Protein AF-A0A6I5P098-F1 (afdb_monomer_lite)

Secondary structure (DSSP, 8-state):
-PPP--EEEETTEEEE---HHHHHHHHH-HHHHEEEEEEETTEEEEEEE-SS---SSSS---EEEEETT--SPPEEESSHHHHHHHHHHHHHHHHHHHT--HHHHHTT--EEEEEEETTEEEEEES-HHHHHHTSPSS--SEEEETTEEEE-------

Radius of gyration: 20.65 Å; chains: 1; bounding box: 49×36×60 Å

Sequence (158 aa):
MTEPTRFVLDGKEPVPCENMADWQAFMDDIDERTVAQDVVGKFHITTTFEGINLSNSPEPRFFLTVVAESEDPPFLSETWEQAESKHRAVMRCAEGLSDLTPEKIANGHRFIDYGVEAKRLWFVMESEETAIATLPEPVTNWHREGSTIVFTPPVTRL

Structure (mmCIF, N/CA/C/O backbone):
data_AF-A0A6I5P098-F1
#
_entry.id   AF-A0A6I5P098-F1
#
loop_
_atom_site.group_PDB
_atom_site.id
_atom_site.type_symbol
_atom_site.label_atom_id
_atom_site.label_alt_id
_atom_site.label_comp_id
_atom_site.label_asym_id
_atom_site.label_entity_id
_atom_site.label_seq_id
_atom_site.pdbx_PDB_ins_code
_atom_site.Cartn_x
_atom_site.Cartn_y
_atom_site.Cartn_z
_atom_site.occupancy
_atom_site.B_iso_or_equiv
_atom_site.auth_seq_id
_atom_site.auth_comp_id
_atom_site.auth_asym_id
_atom_site.auth_atom_id
_atom_site.pdbx_PDB_model_num
ATOM 1 N N . MET A 1 1 ? 25.621 13.806 -14.873 1.00 42.69 1 MET A N 1
ATOM 2 C CA . MET A 1 1 ? 24.593 12.865 -15.350 1.00 42.69 1 MET A CA 1
ATOM 3 C C . MET A 1 1 ? 23.372 13.101 -14.494 1.00 42.69 1 MET A C 1
ATOM 5 O O . MET A 1 1 ? 23.494 13.019 -13.281 1.00 42.69 1 MET A O 1
ATOM 9 N N . THR A 1 2 ? 22.271 13.534 -15.093 1.00 52.16 2 THR A N 1
ATOM 10 C CA . THR A 1 2 ? 20.972 13.616 -14.418 1.00 52.16 2 THR A CA 1
ATOM 11 C C . THR A 1 2 ? 20.496 12.190 -14.181 1.00 52.16 2 THR A C 1
ATOM 13 O O . THR A 1 2 ? 20.559 11.381 -15.105 1.00 52.16 2 THR A O 1
ATOM 16 N N . GLU A 1 3 ? 20.098 11.863 -12.955 1.00 58.22 3 GLU A N 1
ATOM 17 C CA . GLU A 1 3 ? 19.571 10.533 -12.658 1.00 58.22 3 GLU A CA 1
ATOM 18 C C . GLU A 1 3 ? 18.320 10.247 -13.502 1.00 58.22 3 GLU A C 1
ATOM 20 O O . GLU A 1 3 ? 17.563 11.181 -13.807 1.00 58.22 3 GLU A O 1
ATOM 25 N N . PRO A 1 4 ? 1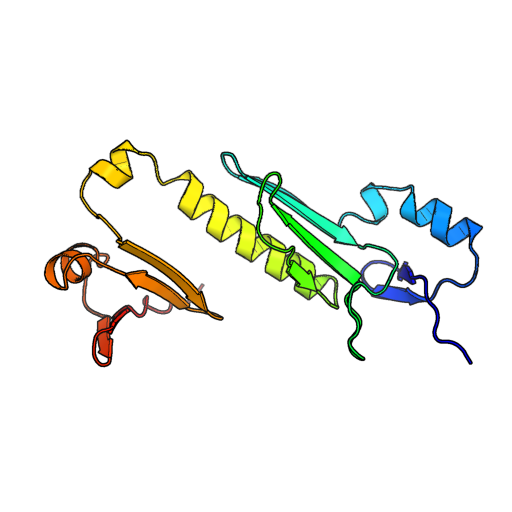8.117 8.990 -13.937 1.00 61.97 4 PRO A N 1
ATOM 26 C CA . PRO A 1 4 ? 16.952 8.625 -14.724 1.00 61.97 4 PRO A CA 1
ATOM 27 C C . PRO A 1 4 ? 15.680 8.944 -13.936 1.00 61.97 4 PRO A C 1
ATOM 29 O O . PRO A 1 4 ? 15.508 8.535 -12.794 1.00 61.97 4 PRO A O 1
ATOM 32 N N . THR A 1 5 ? 14.779 9.698 -14.559 1.00 83.94 5 THR A N 1
ATOM 33 C CA . THR A 1 5 ? 13.503 10.111 -13.959 1.00 83.94 5 THR A CA 1
ATOM 34 C C . THR A 1 5 ? 12.380 9.098 -14.174 1.00 83.94 5 THR A C 1
ATOM 36 O O . THR A 1 5 ? 11.283 9.303 -13.665 1.00 83.94 5 THR A O 1
ATOM 39 N N . ARG A 1 6 ? 12.634 8.037 -14.950 1.00 93.69 6 ARG A N 1
ATOM 40 C CA . ARG A 1 6 ? 11.640 7.081 -15.449 1.00 93.69 6 ARG A CA 1
ATOM 41 C C . ARG A 1 6 ? 12.157 5.657 -15.323 1.00 93.69 6 ARG A C 1
ATOM 43 O O . ARG A 1 6 ? 13.320 5.389 -15.629 1.00 93.69 6 ARG A O 1
ATOM 50 N N . PHE A 1 7 ? 11.271 4.771 -14.902 1.00 95.69 7 PHE A N 1
ATOM 51 C CA . PHE A 1 7 ? 11.554 3.374 -14.613 1.00 95.69 7 PHE A CA 1
ATOM 52 C C . PHE A 1 7 ? 10.441 2.493 -15.179 1.00 95.69 7 PHE A C 1
ATOM 54 O O . PHE A 1 7 ? 9.290 2.921 -15.264 1.00 95.69 7 PHE A O 1
ATOM 61 N N . VAL A 1 8 ? 10.797 1.270 -15.549 1.00 97.31 8 VAL A N 1
ATOM 62 C CA . VAL A 1 8 ? 9.876 0.169 -15.875 1.00 97.31 8 VAL A CA 1
ATOM 63 C C . VAL A 1 8 ? 10.203 -1.015 -14.966 1.00 97.31 8 VAL A C 1
ATOM 65 O O . VAL A 1 8 ? 11.148 -0.931 -14.178 1.00 97.31 8 VAL A O 1
ATOM 68 N N . LEU A 1 9 ? 9.449 -2.106 -15.056 1.00 97.50 9 LEU A N 1
ATOM 69 C CA . LEU A 1 9 ? 9.771 -3.335 -14.336 1.00 97.50 9 LEU A CA 1
ATOM 70 C C . LEU A 1 9 ? 10.454 -4.348 -15.255 1.00 97.50 9 LEU A C 1
ATOM 72 O O . LEU A 1 9 ? 9.963 -4.637 -16.343 1.00 97.50 9 LEU A O 1
ATOM 76 N N . ASP A 1 10 ? 11.565 -4.914 -14.789 1.00 96.56 10 ASP A N 1
ATOM 77 C CA . ASP A 1 10 ? 12.092 -6.185 -15.288 1.00 96.56 10 ASP A CA 1
ATOM 78 C C . ASP A 1 10 ? 11.671 -7.280 -14.300 1.00 96.56 10 ASP A C 1
ATOM 80 O O . ASP A 1 10 ? 12.243 -7.455 -13.218 1.00 96.56 10 ASP A O 1
ATOM 84 N N . GLY A 1 11 ? 10.548 -7.932 -14.603 1.00 95.62 11 GLY A N 1
ATOM 85 C CA . GLY A 1 11 ? 9.848 -8.784 -13.648 1.00 95.62 11 GLY A CA 1
ATOM 86 C C . GLY A 1 11 ? 9.331 -7.981 -12.452 1.00 95.62 11 GLY A C 1
ATOM 87 O O . GLY A 1 11 ? 8.303 -7.323 -12.538 1.00 95.62 11 GLY A O 1
ATOM 88 N N . LYS A 1 12 ? 10.028 -8.056 -11.315 1.00 96.62 12 LYS A N 1
ATOM 89 C CA . LYS A 1 12 ? 9.655 -7.360 -10.066 1.00 96.62 12 LYS A CA 1
ATOM 90 C C . LYS A 1 12 ? 10.624 -6.236 -9.688 1.00 96.62 12 LYS A C 1
ATOM 92 O O . LYS A 1 12 ? 10.433 -5.581 -8.663 1.00 96.62 12 LYS A O 1
ATOM 97 N N . GLU A 1 13 ? 11.665 -6.012 -10.487 1.00 96.44 13 GLU A N 1
ATOM 98 C CA . GLU A 1 13 ? 12.719 -5.047 -10.188 1.00 96.44 13 GLU A CA 1
ATOM 99 C C . GLU A 1 13 ? 12.527 -3.751 -10.994 1.00 96.44 13 GLU A C 1
ATOM 101 O O . GLU A 1 13 ? 12.461 -3.803 -12.224 1.00 96.44 13 GLU A O 1
ATOM 106 N N . PRO A 1 14 ? 12.440 -2.576 -10.339 1.00 95.62 14 PRO A N 1
ATOM 107 C CA . PRO A 1 14 ? 12.460 -1.290 -11.026 1.00 95.62 14 PRO A CA 1
ATOM 108 C C . PRO A 1 14 ? 13.796 -1.053 -11.731 1.00 95.62 14 PRO A C 1
ATOM 110 O O . PRO A 1 14 ? 14.838 -0.950 -11.085 1.00 95.62 14 PRO A O 1
ATOM 113 N N . VAL A 1 15 ? 13.762 -0.885 -13.051 1.00 95.38 15 VAL A N 1
ATOM 114 C CA . VAL A 1 15 ? 14.947 -0.602 -13.867 1.00 95.38 15 VAL A CA 1
ATOM 115 C C . VAL A 1 15 ? 14.794 0.726 -14.615 1.00 95.38 15 VAL A C 1
ATOM 117 O O . VAL A 1 15 ? 13.698 1.046 -15.083 1.00 95.38 15 VAL A O 1
ATOM 120 N N . PRO A 1 16 ? 15.862 1.538 -14.734 1.00 95.31 16 PRO A N 1
ATOM 121 C CA . PRO A 1 16 ? 15.821 2.782 -15.497 1.00 95.31 16 PRO A CA 1
ATOM 122 C C . PRO A 1 16 ? 15.372 2.584 -16.949 1.00 95.31 16 PRO A C 1
ATOM 124 O O . PRO A 1 16 ? 15.835 1.670 -17.628 1.00 95.31 16 PRO A O 1
ATOM 127 N N . CYS A 1 17 ? 14.540 3.496 -17.454 1.00 94.81 17 CYS A N 1
ATOM 128 C CA . CYS A 1 17 ? 14.101 3.509 -18.848 1.00 94.81 17 CYS A CA 1
ATOM 129 C C . CYS A 1 17 ? 14.393 4.866 -19.505 1.00 94.81 17 CYS A C 1
ATOM 131 O O . CYS A 1 17 ? 13.844 5.905 -19.128 1.00 94.81 17 CYS A O 1
ATOM 133 N N . GLU A 1 18 ? 15.271 4.871 -20.509 1.00 94.00 18 GLU A N 1
ATOM 134 C CA . GLU A 1 18 ? 15.644 6.098 -21.226 1.00 94.00 18 GLU A CA 1
ATOM 135 C C . GLU A 1 18 ? 14.672 6.422 -22.373 1.00 94.00 18 GLU A C 1
ATOM 137 O O . GLU A 1 18 ? 14.372 7.598 -22.628 1.00 94.00 18 GLU A O 1
ATOM 142 N N . ASN A 1 19 ? 14.137 5.390 -23.034 1.00 95.38 19 ASN A N 1
ATOM 143 C CA . ASN A 1 19 ? 13.222 5.529 -24.161 1.00 95.38 19 ASN A CA 1
ATOM 144 C C . ASN A 1 19 ? 11.813 5.922 -23.684 1.00 95.38 19 ASN A C 1
ATOM 146 O O . ASN A 1 19 ? 11.151 5.183 -22.963 1.00 95.38 19 ASN A O 1
ATOM 150 N N . MET A 1 20 ? 11.333 7.094 -24.116 1.00 94.12 20 MET A N 1
ATOM 151 C CA . MET A 1 20 ? 9.996 7.582 -23.758 1.00 94.12 20 MET A CA 1
ATOM 152 C C . MET A 1 20 ? 8.867 6.707 -24.303 1.00 94.12 20 MET A C 1
ATOM 154 O O . MET A 1 20 ? 7.873 6.535 -23.610 1.00 94.12 20 MET A O 1
ATOM 158 N N . ALA A 1 21 ? 9.007 6.176 -25.518 1.00 96.62 21 ALA A N 1
ATOM 159 C CA . ALA A 1 21 ? 7.956 5.374 -26.133 1.00 96.62 21 ALA A CA 1
ATOM 160 C C . ALA A 1 21 ? 7.767 4.047 -25.387 1.00 96.62 21 ALA A C 1
ATOM 1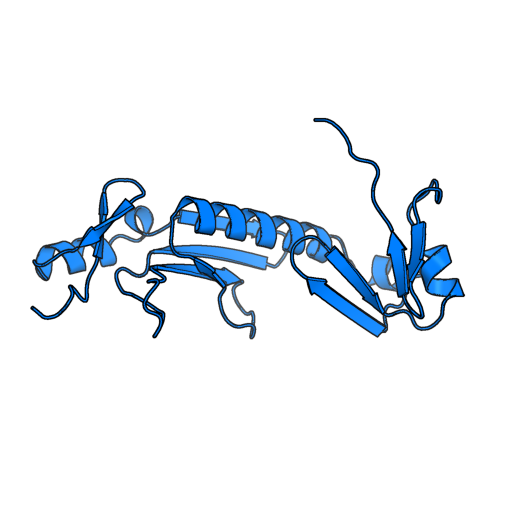62 O O . ALA A 1 21 ? 6.634 3.665 -25.119 1.00 96.62 21 ALA A O 1
ATOM 163 N N . ASP A 1 22 ? 8.869 3.403 -24.993 1.00 96.56 22 ASP A N 1
ATOM 164 C CA . ASP A 1 22 ? 8.832 2.142 -24.245 1.00 96.56 22 ASP A CA 1
ATOM 165 C C . ASP A 1 22 ? 8.279 2.365 -22.832 1.00 96.56 22 ASP A C 1
ATOM 167 O O . ASP A 1 22 ? 7.414 1.619 -22.385 1.00 96.56 22 ASP A O 1
ATOM 171 N N . TRP A 1 23 ? 8.714 3.437 -22.154 1.00 96.88 23 TRP A N 1
ATOM 172 C CA . TRP A 1 23 ? 8.169 3.811 -20.847 1.00 96.88 23 TRP A CA 1
ATOM 173 C C . TRP A 1 23 ? 6.666 4.095 -20.917 1.00 96.88 23 TRP A C 1
ATOM 175 O O . TRP A 1 23 ? 5.913 3.616 -20.079 1.00 96.88 23 TRP A O 1
ATOM 185 N N . GLN A 1 24 ? 6.216 4.847 -21.924 1.00 96.62 24 GLN A N 1
ATOM 186 C CA . GLN A 1 24 ? 4.800 5.168 -22.077 1.00 96.62 24 GLN A CA 1
ATOM 187 C C . GLN A 1 24 ? 3.970 3.918 -22.390 1.00 96.62 24 GLN A C 1
ATOM 189 O O . GLN A 1 24 ? 2.939 3.714 -21.761 1.00 96.62 24 GLN A O 1
ATOM 194 N N . ALA A 1 25 ? 4.450 3.055 -23.290 1.00 97.69 25 ALA A N 1
ATOM 195 C CA . ALA A 1 25 ? 3.793 1.787 -23.590 1.00 97.69 25 ALA A CA 1
ATOM 196 C C . ALA A 1 25 ? 3.673 0.891 -22.346 1.00 97.69 25 ALA A C 1
ATOM 198 O O . ALA A 1 25 ? 2.633 0.277 -22.144 1.00 97.69 25 ALA A O 1
ATOM 199 N N . PHE A 1 26 ? 4.706 0.862 -21.498 1.00 97.69 26 PHE A N 1
ATOM 200 C CA . PHE A 1 26 ? 4.678 0.141 -20.227 1.00 97.69 26 PHE A CA 1
ATOM 201 C C . PHE A 1 26 ? 3.675 0.751 -19.234 1.00 97.69 26 PHE A C 1
ATOM 203 O O . PHE A 1 26 ? 2.890 0.031 -18.631 1.00 97.69 26 PHE A O 1
ATOM 210 N N . MET A 1 27 ? 3.663 2.079 -19.070 1.00 96.75 27 MET A N 1
ATOM 211 C CA . MET A 1 27 ? 2.760 2.750 -18.122 1.00 96.75 27 MET A CA 1
ATOM 212 C C . MET A 1 27 ? 1.283 2.707 -18.540 1.00 96.75 27 MET A C 1
ATOM 214 O O . MET A 1 27 ? 0.405 2.777 -17.674 1.00 96.75 27 MET A O 1
ATOM 218 N N . ASP A 1 28 ? 1.007 2.594 -19.841 1.00 97.06 28 ASP A N 1
ATOM 219 C CA . ASP A 1 28 ? -0.345 2.425 -20.381 1.00 97.06 28 ASP A CA 1
ATOM 220 C C . ASP A 1 28 ? -0.898 1.003 -20.144 1.00 97.06 28 ASP A C 1
ATOM 222 O O . ASP A 1 28 ? -2.117 0.806 -20.180 1.00 97.06 28 ASP A O 1
ATOM 226 N N . ASP A 1 29 ? -0.036 0.024 -19.847 1.00 97.19 29 ASP A N 1
ATOM 227 C CA . ASP A 1 29 ? -0.432 -1.336 -19.484 1.00 97.19 29 ASP A CA 1
ATOM 228 C C . ASP A 1 29 ? -0.703 -1.436 -17.972 1.00 97.19 29 ASP A C 1
ATOM 230 O O . ASP A 1 29 ? 0.187 -1.336 -17.126 1.00 97.19 29 ASP A O 1
ATOM 234 N N . ILE A 1 30 ? -1.978 -1.590 -17.609 1.00 94.75 30 ILE A N 1
ATOM 235 C CA . ILE A 1 30 ? -2.406 -1.667 -16.207 1.00 94.75 30 ILE A CA 1
ATOM 236 C C . ILE A 1 30 ? -1.945 -2.969 -15.554 1.00 94.75 30 ILE A C 1
ATOM 238 O O . ILE A 1 30 ? -1.617 -2.959 -14.365 1.00 94.75 30 ILE A O 1
ATOM 242 N N . ASP A 1 31 ? -1.910 -4.065 -16.302 1.00 95.31 31 ASP A N 1
ATOM 243 C CA . ASP A 1 31 ? -1.616 -5.376 -15.737 1.00 95.31 31 ASP A CA 1
ATOM 244 C C . ASP A 1 31 ? -0.125 -5.474 -15.389 1.00 95.31 31 ASP A C 1
ATOM 246 O O . ASP A 1 31 ? 0.219 -5.907 -14.290 1.00 95.31 31 ASP A O 1
ATOM 250 N N . GLU A 1 32 ? 0.752 -4.955 -16.254 1.00 94.56 32 GLU A N 1
ATOM 251 C CA . GLU A 1 32 ? 2.209 -4.916 -16.034 1.00 94.56 32 GLU A CA 1
ATOM 252 C C . GLU A 1 32 ? 2.619 -4.056 -14.826 1.00 94.56 32 GLU A C 1
ATOM 254 O O . GLU A 1 32 ? 3.598 -4.351 -14.137 1.00 94.56 32 GLU A O 1
ATOM 259 N N . ARG A 1 33 ? 1.864 -2.992 -14.519 1.00 96.00 33 ARG A N 1
ATOM 260 C CA . ARG A 1 33 ? 2.154 -2.109 -13.372 1.00 96.00 33 ARG A CA 1
ATOM 261 C C . ARG A 1 33 ? 1.434 -2.495 -12.079 1.00 96.00 33 ARG A C 1
ATOM 263 O O . ARG A 1 33 ? 1.715 -1.900 -11.034 1.00 96.00 33 ARG A O 1
ATOM 270 N N . THR A 1 34 ? 0.495 -3.438 -12.111 1.00 97.62 34 THR A N 1
ATOM 271 C CA . THR A 1 34 ? -0.278 -3.827 -10.922 1.00 97.62 34 THR A CA 1
ATOM 272 C C . THR A 1 34 ? 0.462 -4.891 -10.118 1.00 97.62 34 THR A C 1
ATOM 274 O O . THR A 1 34 ? 0.722 -5.992 -10.588 1.00 97.62 34 THR A O 1
ATOM 277 N N . VAL A 1 35 ? 0.763 -4.577 -8.856 1.00 97.25 35 VAL A N 1
ATOM 278 C CA . VAL A 1 35 ? 1.365 -5.529 -7.910 1.00 97.25 35 VAL A CA 1
ATOM 279 C C . VAL A 1 35 ? 0.304 -6.454 -7.323 1.00 97.25 35 VAL A C 1
ATOM 281 O O . VAL A 1 35 ? 0.503 -7.663 -7.238 1.00 97.25 35 VAL A O 1
ATOM 284 N N . ALA A 1 36 ? -0.803 -5.868 -6.864 1.00 97.81 36 ALA A N 1
ATOM 285 C CA . ALA A 1 36 ? -1.927 -6.576 -6.262 1.00 97.81 36 ALA A CA 1
ATOM 286 C C . ALA A 1 36 ? -3.170 -5.680 -6.234 1.00 97.81 36 ALA A C 1
ATOM 288 O O . ALA A 1 36 ? -3.069 -4.457 -6.084 1.00 97.81 36 ALA A O 1
ATOM 289 N N . GLN A 1 37 ? -4.344 -6.295 -6.328 1.00 97.75 37 GLN A N 1
ATOM 290 C CA . GLN A 1 37 ? -5.625 -5.618 -6.205 1.00 97.75 37 GLN A CA 1
ATOM 291 C C . GLN A 1 37 ? -6.634 -6.559 -5.559 1.00 97.75 37 GLN A C 1
ATOM 293 O O . GLN A 1 37 ? -6.891 -7.643 -6.076 1.00 97.75 37 GLN A O 1
ATOM 298 N N . ASP A 1 38 ? -7.245 -6.107 -4.469 1.00 97.88 38 ASP A N 1
ATOM 299 C CA . ASP A 1 38 ? -8.148 -6.923 -3.669 1.00 97.88 38 ASP A CA 1
ATOM 300 C C . ASP A 1 38 ? -9.315 -6.090 -3.128 1.00 97.88 38 ASP A C 1
ATOM 302 O O . ASP A 1 38 ? -9.223 -4.872 -2.944 1.00 97.88 38 ASP A O 1
ATOM 306 N N . VAL A 1 39 ? -10.436 -6.763 -2.867 1.00 95.75 39 VAL A N 1
ATOM 307 C CA . VAL A 1 39 ? -11.630 -6.167 -2.256 1.00 95.75 39 VAL A CA 1
ATOM 308 C C . VAL A 1 39 ? -11.955 -6.924 -0.978 1.00 95.75 39 VAL A C 1
ATOM 310 O O . VAL A 1 39 ? -12.204 -8.129 -1.006 1.00 95.75 39 VAL A O 1
ATOM 313 N N . VAL A 1 40 ? -11.984 -6.205 0.142 1.00 87.81 40 VAL A N 1
ATOM 314 C CA . VAL A 1 40 ? -12.274 -6.750 1.469 1.00 87.81 40 VAL A CA 1
ATOM 315 C C . VAL A 1 40 ? -13.417 -5.959 2.090 1.00 87.81 40 VAL A C 1
ATOM 317 O O . VAL A 1 40 ? -13.256 -4.804 2.484 1.00 87.81 40 VAL A O 1
ATOM 320 N N . GLY A 1 41 ? -14.598 -6.578 2.158 1.00 87.06 41 GLY A N 1
ATOM 321 C CA . GLY A 1 41 ? -15.818 -5.909 2.602 1.00 87.06 41 GLY A CA 1
ATOM 322 C C . GLY A 1 41 ? -16.125 -4.691 1.731 1.00 87.06 41 GLY A C 1
ATOM 323 O O . GLY A 1 41 ? -16.442 -4.836 0.554 1.00 87.06 41 GLY A O 1
ATOM 324 N N . LYS A 1 42 ? -16.030 -3.494 2.316 1.00 85.62 42 LYS A N 1
ATOM 325 C CA . LYS A 1 42 ? -16.211 -2.213 1.607 1.00 85.62 42 LYS A CA 1
ATOM 326 C C . LYS A 1 42 ? -14.905 -1.579 1.119 1.00 85.62 42 LYS A C 1
ATOM 328 O O . LYS A 1 42 ? -14.941 -0.533 0.483 1.00 85.62 42 LYS A O 1
ATOM 333 N N . PHE A 1 43 ? -13.757 -2.148 1.471 1.00 90.31 43 PHE A N 1
ATOM 334 C CA . PHE A 1 43 ? -12.455 -1.574 1.163 1.00 90.31 43 PHE A CA 1
ATOM 335 C C . PHE A 1 43 ? -11.930 -2.161 -0.143 1.00 90.31 43 PHE A C 1
ATOM 337 O O . PHE A 1 43 ? -11.822 -3.377 -0.282 1.00 90.31 43 PHE A O 1
ATOM 344 N N . HIS A 1 44 ? -11.580 -1.295 -1.088 1.00 95.81 44 HIS A N 1
ATOM 345 C CA . HIS A 1 44 ? -10.883 -1.683 -2.310 1.00 95.81 44 HIS A CA 1
ATOM 346 C C . HIS A 1 44 ? -9.425 -1.275 -2.153 1.00 95.81 44 HIS A C 1
ATOM 348 O O . HIS A 1 44 ? -9.135 -0.096 -1.965 1.00 95.81 44 HIS A O 1
ATOM 354 N N . ILE A 1 45 ? -8.513 -2.236 -2.188 1.00 96.81 45 ILE A N 1
ATOM 355 C CA . ILE A 1 45 ? -7.092 -2.017 -1.931 1.00 96.81 45 ILE A CA 1
ATOM 356 C C . ILE A 1 45 ? -6.352 -2.271 -3.233 1.00 96.81 45 ILE A C 1
ATOM 358 O O . ILE A 1 45 ? -6.597 -3.257 -3.926 1.00 96.81 45 ILE A O 1
ATOM 362 N N . THR A 1 46 ? -5.463 -1.366 -3.614 1.00 98.00 46 THR A N 1
ATOM 363 C CA . THR A 1 46 ? -4.705 -1.488 -4.860 1.00 98.00 46 THR A CA 1
ATOM 364 C C . THR A 1 46 ? -3.265 -1.094 -4.613 1.00 98.00 46 THR A C 1
ATOM 366 O O . THR A 1 46 ? -2.998 -0.084 -3.963 1.00 98.00 46 THR A O 1
ATOM 369 N N . THR A 1 47 ? -2.344 -1.906 -5.123 1.00 98.31 47 THR A N 1
ATOM 370 C CA . THR A 1 47 ? -0.915 -1.626 -5.104 1.00 98.31 47 THR A CA 1
ATOM 371 C C . THR A 1 47 ? -0.376 -1.596 -6.523 1.00 98.31 47 THR A C 1
ATOM 373 O O . THR A 1 47 ? -0.484 -2.585 -7.246 1.00 98.31 47 THR A O 1
ATOM 376 N N . THR A 1 48 ? 0.224 -0.475 -6.904 1.00 97.94 48 THR A N 1
ATOM 377 C CA . THR A 1 48 ? 0.730 -0.206 -8.255 1.00 97.94 48 THR A CA 1
ATOM 378 C C . THR A 1 48 ? 2.179 0.246 -8.226 1.00 97.94 48 THR A C 1
ATOM 380 O O . THR A 1 48 ? 2.673 0.776 -7.230 1.00 97.94 48 THR A O 1
ATOM 383 N N . PHE A 1 49 ? 2.866 0.024 -9.337 1.00 98.19 49 PHE A N 1
ATOM 384 C CA . PHE A 1 49 ? 4.125 0.660 -9.682 1.00 98.19 49 PHE A CA 1
ATOM 385 C C . PHE A 1 49 ? 3.850 1.941 -10.483 1.00 98.19 49 PHE A C 1
ATOM 387 O O . PHE A 1 49 ? 3.082 1.929 -11.443 1.00 98.19 49 PHE A O 1
ATOM 394 N N . GLU A 1 50 ? 4.481 3.051 -10.102 1.00 95.94 50 GLU A N 1
ATOM 395 C CA . GLU A 1 50 ? 4.204 4.378 -10.676 1.00 95.94 50 GLU A CA 1
ATOM 396 C C . GLU A 1 50 ? 5.211 4.811 -11.754 1.00 95.94 50 GLU A C 1
ATOM 398 O O . GLU A 1 50 ? 5.060 5.870 -12.359 1.00 95.94 50 GLU A O 1
ATOM 403 N N . GLY A 1 51 ? 6.268 4.030 -12.002 1.00 94.88 51 GLY A N 1
ATOM 404 C CA . GLY A 1 51 ? 7.246 4.322 -13.060 1.00 94.88 51 GLY A CA 1
ATOM 405 C C . GLY A 1 51 ? 8.123 5.555 -12.836 1.00 94.88 51 GLY A C 1
ATOM 406 O O . GLY A 1 51 ? 8.939 5.883 -13.699 1.00 94.88 51 GLY A O 1
ATOM 407 N N . ILE A 1 52 ? 7.985 6.228 -11.692 1.00 93.56 52 ILE A N 1
ATOM 408 C CA . ILE A 1 52 ? 8.754 7.404 -11.269 1.00 93.56 52 ILE A CA 1
ATOM 409 C C . ILE A 1 52 ? 9.041 7.332 -9.764 1.00 93.56 52 ILE A C 1
ATOM 411 O O . ILE A 1 52 ? 8.324 6.664 -9.019 1.00 93.56 52 ILE A O 1
ATOM 415 N N . ASN A 1 53 ? 10.074 8.037 -9.292 1.00 91.69 53 ASN A N 1
ATOM 416 C CA . ASN A 1 53 ? 10.313 8.178 -7.854 1.00 91.69 53 ASN A CA 1
ATOM 417 C C . ASN A 1 53 ? 9.289 9.153 -7.247 1.00 91.69 53 ASN A C 1
ATOM 419 O O . ASN A 1 53 ? 9.299 10.344 -7.548 1.00 91.69 53 ASN A O 1
ATOM 423 N N . LEU A 1 54 ? 8.431 8.642 -6.368 1.00 88.75 54 LEU A N 1
ATOM 424 C CA . LEU A 1 54 ? 7.381 9.390 -5.669 1.00 88.75 54 LEU A CA 1
ATOM 425 C C . LEU A 1 54 ? 7.892 10.139 -4.433 1.00 88.75 54 LEU A C 1
ATOM 427 O O . LEU A 1 54 ? 7.134 10.852 -3.776 1.00 88.75 54 LEU A O 1
ATOM 431 N N . SER A 1 55 ? 9.156 9.940 -4.063 1.00 84.12 55 SER A N 1
ATOM 432 C CA . SER A 1 55 ? 9.754 10.545 -2.880 1.00 84.12 55 SER A CA 1
ATOM 433 C C . SER A 1 55 ? 10.786 11.604 -3.251 1.00 84.12 55 SER A C 1
ATOM 435 O O . SER A 1 55 ? 11.516 11.479 -4.228 1.00 84.12 55 SER A O 1
ATOM 437 N N . ASN A 1 56 ? 10.915 12.610 -2.389 1.00 78.94 56 ASN A N 1
ATOM 438 C CA . ASN A 1 56 ? 12.031 13.560 -2.433 1.00 78.94 56 ASN A CA 1
ATOM 439 C C . ASN A 1 56 ? 13.275 13.022 -1.690 1.00 78.94 56 ASN A C 1
ATOM 441 O O . ASN A 1 56 ? 14.157 13.795 -1.319 1.00 78.94 56 ASN A O 1
ATOM 445 N N . SER A 1 57 ? 13.306 11.717 -1.398 1.00 76.31 57 SER A N 1
ATOM 446 C CA . SER A 1 57 ? 14.353 11.040 -0.631 1.00 76.31 57 SER A CA 1
ATOM 447 C C . SER A 1 57 ? 15.425 10.459 -1.564 1.00 76.31 57 SER A C 1
ATOM 449 O O . SER A 1 57 ? 15.097 10.097 -2.696 1.00 76.31 57 SER A O 1
ATOM 451 N N . PRO A 1 58 ? 16.682 10.302 -1.095 1.00 73.31 58 PRO A N 1
ATOM 452 C CA . PRO A 1 58 ? 17.704 9.521 -1.797 1.00 73.31 58 PRO A CA 1
ATOM 453 C C . PRO A 1 58 ? 17.306 8.054 -2.015 1.00 73.31 58 PRO A C 1
ATOM 455 O O . PRO A 1 58 ? 17.814 7.413 -2.924 1.00 73.31 58 PRO A O 1
ATOM 458 N N . GLU A 1 59 ? 16.419 7.526 -1.168 1.00 82.56 59 GLU A N 1
ATOM 459 C CA . GLU A 1 59 ? 15.840 6.188 -1.305 1.00 82.56 59 GLU A CA 1
ATOM 460 C C . GLU A 1 59 ? 14.556 6.280 -2.134 1.00 82.56 59 GLU A C 1
ATOM 462 O O . GLU A 1 59 ? 13.544 6.783 -1.623 1.00 82.56 59 GLU A O 1
ATOM 467 N N . PRO A 1 60 ? 14.565 5.839 -3.401 1.00 85.38 60 PRO A N 1
ATOM 468 C CA . PRO A 1 60 ? 13.420 6.027 -4.263 1.00 85.38 60 PRO A CA 1
ATOM 469 C C . PRO A 1 60 ? 12.223 5.179 -3.822 1.00 85.38 60 PRO A C 1
ATOM 471 O O . PRO A 1 60 ? 12.349 4.066 -3.314 1.00 85.38 60 PRO A O 1
ATOM 474 N N . ARG A 1 61 ? 11.019 5.714 -4.027 1.00 92.62 61 ARG A N 1
ATOM 475 C CA . ARG A 1 61 ? 9.758 5.012 -3.769 1.00 92.62 61 ARG A CA 1
ATOM 476 C C . ARG A 1 61 ? 8.991 4.908 -5.071 1.00 92.62 61 ARG A C 1
ATOM 478 O O . ARG A 1 61 ? 8.550 5.927 -5.591 1.00 92.62 61 ARG A O 1
ATOM 485 N N . PHE A 1 62 ? 8.845 3.696 -5.582 1.00 95.25 62 PHE A N 1
ATOM 486 C CA . PHE A 1 62 ? 8.223 3.451 -6.884 1.00 95.25 62 PHE A CA 1
ATOM 487 C C . PHE A 1 62 ? 6.832 2.841 -6.782 1.00 95.25 62 PHE A C 1
ATOM 489 O O . PHE A 1 62 ? 6.081 2.863 -7.751 1.00 95.25 62 PHE A O 1
ATOM 496 N N . PHE A 1 63 ? 6.502 2.281 -5.620 1.00 97.25 63 PHE A N 1
ATOM 497 C CA . PHE A 1 63 ? 5.270 1.539 -5.422 1.00 97.25 63 PHE A CA 1
ATOM 498 C C . PHE A 1 63 ? 4.329 2.296 -4.497 1.00 97.25 63 PHE A C 1
ATOM 500 O O . PHE A 1 63 ? 4.746 2.822 -3.461 1.00 97.25 63 PHE A O 1
ATOM 507 N N . LEU A 1 64 ? 3.055 2.292 -4.856 1.00 96.06 64 LEU A N 1
ATOM 508 C CA . LEU A 1 64 ? 1.970 2.991 -4.191 1.00 96.06 64 LEU A CA 1
ATOM 509 C C . LEU A 1 64 ? 0.938 1.962 -3.736 1.00 96.06 64 LEU A C 1
ATOM 511 O O . LEU A 1 64 ? 0.501 1.158 -4.542 1.00 96.06 64 LEU A O 1
ATOM 515 N N . THR A 1 65 ? 0.535 1.967 -2.465 1.00 97.44 65 THR A N 1
ATOM 516 C CA . THR A 1 65 ? -0.642 1.217 -1.993 1.00 97.44 65 THR A CA 1
ATOM 517 C C . THR A 1 65 ? -1.709 2.189 -1.521 1.00 97.44 65 THR A C 1
ATOM 519 O O . THR A 1 65 ? -1.454 2.997 -0.625 1.00 97.44 65 THR A O 1
ATOM 522 N N . VAL A 1 66 ? -2.898 2.087 -2.106 1.00 95.19 66 VAL A N 1
ATOM 523 C CA . VAL A 1 66 ? -4.065 2.921 -1.811 1.00 95.19 66 VAL A CA 1
ATOM 524 C C . VAL A 1 66 ? -5.230 2.068 -1.338 1.00 95.19 66 VAL A C 1
ATOM 526 O O . VAL A 1 66 ? -5.407 0.931 -1.776 1.00 95.19 66 VAL A O 1
ATOM 529 N N . VAL A 1 67 ? -6.047 2.653 -0.468 1.00 94.31 67 VAL A N 1
ATOM 530 C CA . VAL A 1 67 ? -7.400 2.177 -0.184 1.00 94.31 67 VAL A CA 1
ATOM 531 C C . VAL A 1 67 ? -8.349 3.160 -0.855 1.00 94.31 67 VAL A C 1
ATOM 533 O O . VAL A 1 67 ? -8.263 4.361 -0.597 1.00 94.31 67 VAL A O 1
ATOM 536 N N . ALA A 1 68 ? -9.208 2.677 -1.749 1.00 90.38 68 ALA A N 1
ATOM 537 C CA . ALA A 1 68 ? -10.152 3.526 -2.459 1.00 90.38 68 ALA A CA 1
ATOM 538 C C . ALA A 1 68 ? -11.031 4.294 -1.468 1.00 90.38 68 ALA A C 1
ATOM 540 O O . ALA A 1 68 ? -11.428 3.753 -0.436 1.00 90.38 68 ALA A O 1
ATOM 541 N N . GLU A 1 69 ? -11.320 5.550 -1.808 1.00 85.62 69 GLU A N 1
ATOM 542 C CA . GLU A 1 69 ? -12.136 6.465 -0.998 1.00 85.62 69 GLU A CA 1
ATOM 543 C C . GLU A 1 69 ? -11.555 6.792 0.392 1.00 85.62 69 GLU A C 1
ATOM 545 O O . GLU A 1 69 ? -12.221 7.449 1.189 1.00 85.62 69 GLU A O 1
ATOM 550 N N . SER A 1 70 ? -10.314 6.386 0.689 1.00 85.88 70 SER A N 1
ATOM 551 C CA . SER A 1 70 ? -9.612 6.839 1.890 1.00 85.88 70 SER A CA 1
ATOM 552 C C . SER A 1 70 ? -9.073 8.259 1.709 1.00 85.88 70 SER A C 1
ATOM 554 O O . SER A 1 70 ? -8.545 8.602 0.650 1.00 85.88 70 SER A O 1
ATOM 556 N N . GLU A 1 71 ? -9.174 9.072 2.762 1.00 85.56 71 GLU A N 1
ATOM 557 C CA . GLU A 1 71 ? -8.519 10.385 2.845 1.00 85.56 71 GLU A CA 1
ATOM 558 C C . GLU A 1 71 ? -7.058 10.277 3.317 1.00 85.56 71 GLU A C 1
ATOM 560 O O . GLU A 1 71 ? -6.314 11.260 3.267 1.00 85.56 71 GLU A O 1
ATOM 565 N N . ASP A 1 72 ? -6.635 9.090 3.765 1.00 83.50 72 ASP A N 1
ATOM 566 C CA . ASP A 1 72 ? -5.276 8.870 4.245 1.00 83.50 72 ASP A CA 1
ATOM 567 C C . ASP A 1 72 ? -4.252 8.935 3.103 1.00 83.50 72 ASP A C 1
ATOM 569 O O . ASP A 1 72 ? -4.511 8.467 1.986 1.00 83.50 72 ASP A O 1
ATOM 573 N N . PRO A 1 73 ? -3.037 9.444 3.377 1.00 87.94 73 PRO A N 1
ATOM 574 C CA . PRO A 1 73 ? -1.941 9.366 2.429 1.00 87.94 73 PRO A CA 1
ATOM 575 C C . PRO A 1 73 ? -1.649 7.915 2.018 1.00 87.94 73 PRO A C 1
ATOM 577 O O . PRO A 1 73 ? -1.700 7.004 2.849 1.00 87.94 73 PRO A O 1
ATOM 580 N N . PRO A 1 74 ? -1.262 7.685 0.755 1.00 91.19 74 PRO A N 1
ATOM 581 C CA . PRO A 1 74 ? -0.944 6.350 0.285 1.00 91.19 74 PRO A CA 1
ATOM 582 C C . PRO A 1 74 ? 0.338 5.809 0.925 1.00 91.19 74 PRO A C 1
ATOM 584 O O . PRO A 1 74 ? 1.270 6.551 1.252 1.00 91.19 74 PRO A O 1
ATOM 587 N N . PHE A 1 75 ? 0.438 4.484 1.032 1.00 92.00 75 PHE A N 1
ATOM 588 C CA . PHE A 1 75 ? 1.655 3.846 1.520 1.00 92.00 75 PHE A CA 1
ATOM 589 C C . PHE A 1 75 ? 2.666 3.676 0.389 1.00 92.00 75 PHE A C 1
ATOM 591 O O . PHE A 1 75 ? 2.402 2.986 -0.593 1.00 92.00 75 PHE A O 1
ATOM 598 N N . LEU A 1 76 ? 3.854 4.251 0.566 1.00 94.12 76 LEU A N 1
ATOM 599 C CA . LEU A 1 76 ? 4.927 4.196 -0.427 1.00 94.12 76 LEU A CA 1
ATOM 600 C C . LEU A 1 76 ? 5.927 3.077 -0.126 1.00 94.12 76 LEU A C 1
ATOM 602 O O . LEU A 1 76 ? 6.380 2.960 1.014 1.00 94.12 76 LEU A O 1
ATOM 606 N N . SER A 1 77 ? 6.321 2.290 -1.122 1.00 94.75 77 SER A N 1
ATOM 607 C CA . SER A 1 77 ? 7.324 1.221 -0.992 1.00 94.75 77 SER A CA 1
ATOM 608 C C . SER A 1 77 ? 8.445 1.376 -2.018 1.00 94.75 77 SER A C 1
ATOM 610 O O . SER A 1 77 ? 8.261 1.967 -3.081 1.00 94.75 77 SER A O 1
ATOM 612 N N . GLU A 1 78 ? 9.632 0.886 -1.663 1.00 93.38 78 GLU A N 1
ATOM 613 C CA . GLU A 1 78 ? 10.820 0.940 -2.528 1.00 93.38 78 GLU A CA 1
ATOM 614 C C . GLU A 1 78 ? 10.896 -0.277 -3.447 1.00 93.38 78 GLU A C 1
ATOM 616 O O . GLU A 1 78 ? 11.141 -0.123 -4.638 1.00 93.38 78 GLU A O 1
ATOM 621 N N . THR A 1 79 ? 10.627 -1.469 -2.907 1.00 95.25 79 THR A N 1
ATOM 622 C CA . THR A 1 79 ? 10.678 -2.732 -3.656 1.00 95.25 79 THR A CA 1
ATOM 623 C C . THR A 1 79 ? 9.298 -3.362 -3.805 1.00 95.25 79 THR A C 1
ATOM 625 O O . THR A 1 79 ? 8.377 -3.085 -3.024 1.00 95.25 79 THR A O 1
ATOM 628 N N . TRP A 1 80 ? 9.176 -4.266 -4.775 1.00 96.75 80 TRP A N 1
ATOM 629 C CA . TRP A 1 80 ? 7.962 -5.038 -5.013 1.00 96.75 80 TRP A CA 1
ATOM 630 C C . TRP A 1 80 ? 7.561 -5.866 -3.786 1.00 96.75 80 TRP A C 1
ATOM 632 O O . TRP A 1 80 ? 6.406 -5.857 -3.372 1.00 96.75 80 TRP A O 1
ATOM 642 N N . GLU A 1 81 ? 8.509 -6.538 -3.129 1.00 95.44 81 GLU A N 1
ATOM 643 C CA . GLU A 1 81 ? 8.240 -7.365 -1.944 1.00 95.44 81 GLU A CA 1
ATOM 644 C C . GLU A 1 81 ? 7.738 -6.521 -0.770 1.00 95.44 81 GLU A C 1
ATOM 646 O O . GLU A 1 81 ? 6.848 -6.943 -0.025 1.00 95.44 81 GLU A O 1
ATOM 651 N N . GLN A 1 82 ? 8.289 -5.314 -0.599 1.00 93.19 82 GLN A N 1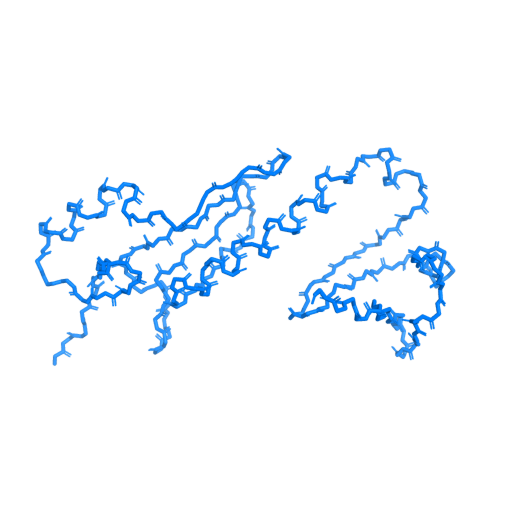
ATOM 652 C CA . GLN A 1 82 ? 7.781 -4.363 0.386 1.00 93.19 82 GLN A CA 1
ATOM 653 C C . GLN A 1 82 ? 6.353 -3.937 0.040 1.00 93.19 82 GLN A C 1
ATOM 655 O O . GLN A 1 82 ? 5.517 -3.837 0.938 1.00 93.19 82 GLN A O 1
ATOM 660 N N . ALA A 1 83 ? 6.061 -3.692 -1.238 1.00 95.81 83 ALA A N 1
ATOM 661 C CA . ALA A 1 83 ? 4.732 -3.329 -1.715 1.00 95.81 83 ALA A CA 1
ATOM 662 C C . ALA A 1 83 ? 3.713 -4.456 -1.469 1.00 95.81 83 ALA A C 1
ATOM 664 O O . ALA A 1 83 ? 2.697 -4.212 -0.822 1.00 95.81 83 ALA A O 1
ATOM 665 N N . GLU A 1 84 ? 4.024 -5.703 -1.837 1.00 95.00 84 GLU A N 1
ATOM 666 C CA . GLU A 1 84 ? 3.189 -6.875 -1.533 1.00 95.00 84 GLU A CA 1
ATOM 667 C C . GLU A 1 84 ? 2.980 -7.062 -0.021 1.00 95.00 84 GLU A C 1
ATOM 669 O O . GLU A 1 84 ? 1.884 -7.384 0.441 1.00 95.00 84 GLU A O 1
ATOM 674 N N . SER A 1 85 ? 4.036 -6.877 0.777 1.00 89.31 85 SER A N 1
ATOM 675 C CA . SER A 1 85 ? 3.952 -7.000 2.234 1.00 89.31 85 SER A CA 1
ATOM 676 C C . SER A 1 85 ? 3.015 -5.953 2.835 1.00 89.31 85 SER A C 1
ATOM 678 O O . SER A 1 85 ? 2.173 -6.290 3.671 1.00 89.31 85 SER A O 1
ATOM 680 N N . LYS A 1 86 ? 3.107 -4.700 2.370 1.00 88.69 86 LYS A N 1
ATOM 681 C CA . LYS A 1 86 ? 2.188 -3.633 2.782 1.00 88.69 86 LYS A CA 1
ATOM 682 C C . LYS A 1 86 ? 0.766 -3.901 2.315 1.00 88.69 86 LYS A C 1
ATOM 684 O O . LYS A 1 86 ? -0.138 -3.774 3.132 1.00 88.69 86 LYS A O 1
ATOM 689 N N . HIS A 1 87 ? 0.571 -4.346 1.075 1.00 94.81 87 HIS A N 1
ATOM 690 C CA . HIS A 1 87 ? -0.744 -4.726 0.564 1.00 94.81 87 HIS A CA 1
ATOM 691 C C . HIS A 1 87 ? -1.419 -5.750 1.484 1.00 94.81 87 HIS A C 1
ATOM 693 O O . HIS A 1 87 ? -2.518 -5.519 1.984 1.00 94.81 87 HIS A O 1
ATOM 699 N N . ARG A 1 88 ? -0.716 -6.842 1.818 1.00 88.38 88 ARG A N 1
ATOM 700 C CA . ARG A 1 88 ? -1.224 -7.867 2.744 1.00 88.38 88 ARG A CA 1
ATOM 701 C C . ARG A 1 88 ? -1.525 -7.318 4.139 1.00 88.38 88 ARG A C 1
ATOM 703 O O . ARG A 1 88 ? -2.471 -7.774 4.775 1.00 88.38 88 ARG A O 1
ATOM 710 N N . ALA A 1 89 ? -0.725 -6.378 4.640 1.00 82.81 89 ALA A N 1
ATOM 711 C CA . ALA A 1 89 ? -0.982 -5.748 5.933 1.00 82.81 89 ALA A CA 1
ATOM 712 C C . ALA A 1 89 ? -2.270 -4.909 5.902 1.00 82.81 89 ALA A C 1
ATOM 714 O O . ALA A 1 89 ? -3.101 -5.049 6.797 1.00 82.81 89 ALA A O 1
ATOM 715 N N . VAL A 1 90 ? -2.465 -4.108 4.850 1.00 84.81 90 VAL A N 1
ATOM 716 C CA . VAL A 1 90 ? -3.682 -3.306 4.653 1.00 84.81 90 VAL A CA 1
ATOM 717 C C . VAL A 1 90 ? -4.906 -4.209 4.495 1.00 84.81 90 VAL A C 1
ATOM 719 O O . VAL A 1 90 ? -5.924 -3.942 5.128 1.00 84.81 90 VAL A O 1
ATOM 722 N N . MET A 1 91 ? -4.7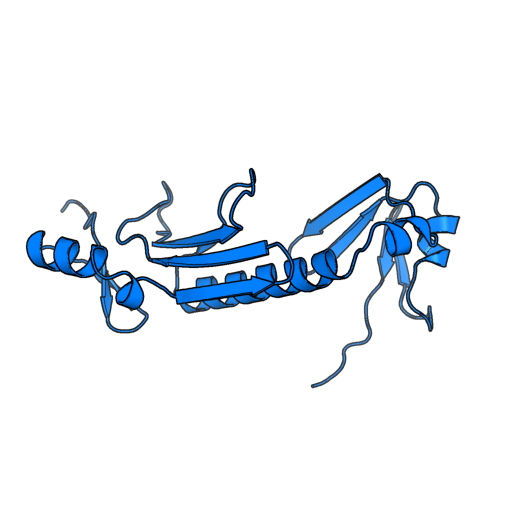97 -5.319 3.753 1.00 88.38 91 MET A N 1
ATOM 723 C CA . MET A 1 91 ? -5.874 -6.313 3.658 1.00 88.38 91 MET A CA 1
ATOM 724 C C . MET A 1 91 ? -6.272 -6.864 5.024 1.00 88.38 91 MET A C 1
ATOM 726 O O . MET A 1 91 ? -7.447 -6.835 5.364 1.00 88.38 91 MET A O 1
ATOM 730 N N . ARG A 1 92 ? -5.311 -7.291 5.851 1.00 79.00 92 ARG A N 1
ATOM 731 C CA . ARG A 1 92 ? -5.607 -7.804 7.202 1.00 79.00 92 ARG A CA 1
ATOM 732 C C . ARG A 1 92 ? -6.299 -6.770 8.087 1.00 79.00 92 ARG A C 1
ATOM 734 O O . ARG A 1 92 ? -7.184 -7.113 8.866 1.00 79.00 92 ARG A O 1
ATOM 741 N N . CYS A 1 93 ? -5.903 -5.502 7.978 1.00 79.19 93 CYS A N 1
ATOM 742 C CA . CYS A 1 93 ? -6.597 -4.414 8.664 1.00 79.19 93 CYS A CA 1
ATOM 743 C C . CYS A 1 93 ? -8.031 -4.257 8.140 1.00 79.19 93 CYS A C 1
ATOM 745 O O . CYS A 1 93 ? -8.964 -4.163 8.936 1.00 79.19 93 CYS A O 1
ATOM 747 N N . ALA A 1 94 ? -8.220 -4.280 6.820 1.00 82.75 94 ALA A N 1
ATOM 748 C CA . ALA A 1 94 ? -9.533 -4.190 6.194 1.00 82.75 94 ALA A CA 1
ATOM 749 C C . ALA A 1 94 ? -10.442 -5.374 6.552 1.00 82.75 94 ALA A C 1
ATOM 751 O O . ALA A 1 94 ? -11.636 -5.162 6.748 1.00 82.75 94 ALA A O 1
ATOM 752 N N . GLU A 1 95 ? -9.904 -6.588 6.691 1.00 80.06 95 GLU A N 1
ATOM 753 C CA . GLU A 1 95 ? -10.641 -7.778 7.142 1.00 80.06 95 GLU A CA 1
ATOM 754 C C . GLU A 1 95 ? -11.182 -7.543 8.553 1.00 80.06 95 GLU A C 1
ATOM 756 O O . GLU A 1 95 ? -12.392 -7.602 8.776 1.00 80.06 95 GLU A O 1
ATOM 761 N N . GLY A 1 96 ? -10.298 -7.154 9.479 1.00 73.81 96 GLY A N 1
ATOM 762 C CA . GLY A 1 96 ? -10.677 -6.859 10.859 1.00 73.81 96 GLY A CA 1
ATOM 763 C C . GLY A 1 96 ? -11.725 -5.750 10.968 1.00 73.81 96 GLY A C 1
ATOM 764 O O . GLY A 1 96 ? -12.658 -5.869 11.757 1.00 73.81 96 GLY A O 1
ATOM 765 N N . LEU A 1 97 ? -11.614 -4.695 10.155 1.00 74.25 97 LEU A N 1
ATOM 766 C CA . LEU A 1 97 ? -12.576 -3.589 10.138 1.00 74.25 97 LEU A CA 1
ATOM 767 C C . LEU A 1 97 ? -13.895 -3.945 9.439 1.00 74.25 97 LEU A C 1
ATOM 769 O O . LEU A 1 97 ? -14.944 -3.438 9.831 1.00 74.25 97 LEU A O 1
ATOM 773 N N . SER A 1 98 ? -13.867 -4.803 8.419 1.00 77.19 98 SER A N 1
ATOM 774 C CA . SER A 1 98 ? -15.076 -5.249 7.710 1.00 77.19 98 SER A CA 1
ATOM 775 C C . SER A 1 98 ? -15.958 -6.125 8.592 1.00 77.19 98 SER A C 1
ATOM 777 O O . SER A 1 98 ? -17.181 -6.099 8.465 1.00 77.19 98 SER A O 1
ATOM 779 N N . ASP A 1 99 ? -15.348 -6.841 9.536 1.00 69.50 99 ASP A N 1
ATOM 780 C CA . ASP A 1 99 ? -16.058 -7.642 10.526 1.00 69.50 99 ASP A CA 1
ATOM 781 C C . ASP A 1 99 ? -16.694 -6.815 11.654 1.00 69.50 99 ASP A C 1
ATOM 783 O O . ASP A 1 99 ? -17.517 -7.361 12.401 1.00 69.50 99 ASP A O 1
ATOM 787 N N . LEU A 1 100 ? -16.364 -5.522 11.787 1.00 64.00 100 LEU A N 1
ATOM 788 C CA . LEU A 1 100 ? -16.945 -4.605 12.775 1.00 64.00 100 LEU A CA 1
ATOM 789 C C . LEU A 1 100 ? -18.274 -4.022 12.275 1.00 64.00 100 LEU A C 1
ATOM 791 O O . LEU A 1 100 ? -18.365 -2.892 11.800 1.00 64.00 100 LEU A O 1
ATOM 795 N N . THR A 1 101 ? -19.349 -4.793 12.423 1.00 58.53 101 THR A N 1
ATOM 796 C CA . THR A 1 101 ? -20.721 -4.289 12.234 1.00 58.53 101 THR A CA 1
ATOM 797 C C . THR A 1 101 ? -21.103 -3.294 13.342 1.00 58.53 101 THR A C 1
ATOM 799 O O . THR A 1 101 ? -20.667 -3.497 14.483 1.00 58.53 101 THR A O 1
ATOM 802 N N . PRO A 1 102 ? -21.972 -2.294 13.087 1.00 54.97 102 PRO A N 1
ATOM 803 C CA . PRO A 1 102 ? -22.533 -1.439 14.134 1.00 54.97 102 PRO A CA 1
ATOM 804 C C . PRO A 1 102 ? -23.136 -2.230 15.300 1.00 54.97 102 PRO A C 1
ATOM 806 O O . PRO A 1 102 ? -22.976 -1.819 16.443 1.00 54.97 102 PRO A O 1
ATOM 809 N N . GLU A 1 103 ? -23.747 -3.395 15.052 1.00 53.16 103 GLU A N 1
ATOM 810 C CA . GLU A 1 103 ? -24.270 -4.271 16.108 1.00 53.16 103 GLU A CA 1
ATOM 811 C C . GLU A 1 103 ? -23.164 -4.889 16.981 1.00 53.16 103 GLU A C 1
ATOM 813 O O . GLU A 1 103 ? -23.337 -5.016 18.188 1.00 53.16 103 GLU A O 1
ATOM 818 N N . LYS A 1 104 ? -22.007 -5.242 16.407 1.00 54.19 104 LYS A N 1
ATOM 819 C CA . LYS A 1 104 ? -20.830 -5.728 17.159 1.00 54.19 104 LYS A CA 1
ATOM 820 C C . LYS A 1 104 ? -20.139 -4.611 17.943 1.00 54.19 104 LYS A C 1
ATOM 822 O O . LYS A 1 104 ? -19.693 -4.859 19.057 1.00 54.19 104 LYS A O 1
ATOM 827 N N . ILE A 1 105 ? -20.104 -3.390 17.402 1.00 55.84 105 ILE A N 1
ATOM 828 C CA . ILE A 1 105 ? -19.643 -2.193 18.128 1.00 55.84 105 ILE A CA 1
ATOM 829 C C . ILE A 1 105 ? -20.615 -1.875 19.280 1.00 55.84 105 ILE A C 1
ATOM 831 O O . ILE A 1 105 ? -20.193 -1.563 20.392 1.00 55.84 105 ILE A O 1
ATOM 835 N N . ALA A 1 106 ? -21.921 -2.016 19.040 1.00 50.88 106 ALA A N 1
ATOM 836 C CA . ALA A 1 106 ? -22.968 -1.819 20.040 1.00 50.88 106 ALA A CA 1
ATOM 837 C C . ALA A 1 106 ? -23.016 -2.932 21.106 1.00 50.88 106 ALA A C 1
ATOM 839 O O . ALA A 1 106 ? -23.452 -2.672 22.224 1.00 50.88 106 ALA A O 1
ATOM 840 N N . ASN A 1 107 ? -22.522 -4.139 20.803 1.00 49.66 107 ASN A N 1
ATOM 841 C CA . ASN A 1 107 ? -22.479 -5.288 21.715 1.00 49.66 107 ASN A CA 1
ATOM 842 C C . ASN A 1 107 ? -21.308 -5.284 22.723 1.00 49.66 107 ASN A C 1
ATOM 844 O O . ASN A 1 107 ? -21.027 -6.325 23.312 1.00 49.66 107 ASN A O 1
ATOM 848 N N . GLY A 1 108 ? -20.685 -4.131 23.009 1.00 49.91 108 GLY A N 1
ATOM 849 C CA . GLY A 1 108 ? -20.146 -3.916 24.364 1.00 49.91 108 GLY A CA 1
ATOM 850 C C . GLY A 1 108 ? -18.764 -3.292 24.533 1.00 49.91 108 GLY A C 1
ATOM 851 O O . GLY A 1 108 ? -18.348 -3.137 25.677 1.00 49.91 108 GLY A O 1
ATOM 852 N N . HIS A 1 109 ? -18.060 -2.878 23.477 1.00 53.06 109 HIS A N 1
ATOM 853 C CA . HIS A 1 109 ? -16.727 -2.283 23.648 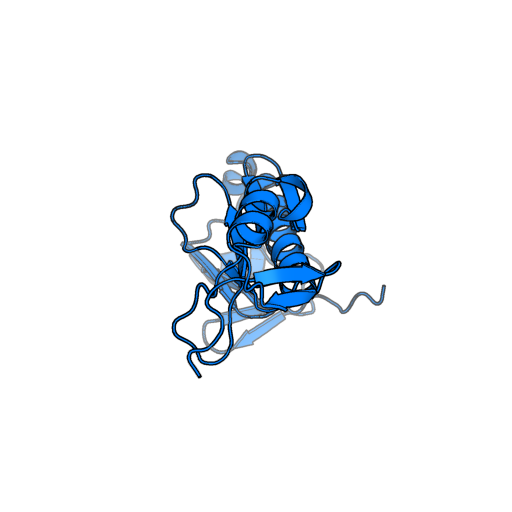1.00 53.06 109 HIS A CA 1
ATOM 854 C C . HIS A 1 109 ? -16.623 -0.932 22.934 1.00 53.06 109 HIS A C 1
ATOM 856 O O . HIS A 1 109 ? -16.390 -0.850 21.730 1.00 53.06 109 HIS A O 1
ATOM 862 N N . ARG A 1 110 ? -16.837 0.147 23.699 1.00 55.03 110 ARG A N 1
ATOM 863 C CA . ARG A 1 110 ? -16.613 1.530 23.258 1.00 55.03 110 ARG A CA 1
ATOM 864 C C . ARG A 1 110 ? -15.133 1.869 23.399 1.00 55.03 110 ARG A C 1
ATOM 866 O O . ARG A 1 110 ? -14.645 2.071 24.510 1.00 55.03 110 ARG A O 1
ATOM 873 N N . PHE A 1 111 ? -14.442 1.945 22.270 1.00 62.88 111 PHE A N 1
ATOM 874 C CA . PHE A 1 111 ? -13.108 2.528 22.184 1.00 62.88 111 PHE A CA 1
ATOM 875 C C . PHE A 1 111 ? -13.247 4.022 21.871 1.00 62.88 111 PHE A C 1
ATOM 877 O O . PHE A 1 111 ? -14.064 4.403 21.033 1.00 62.88 111 PHE A O 1
ATOM 884 N N . ILE A 1 112 ? -12.475 4.864 22.557 1.00 65.56 112 ILE A N 1
ATOM 885 C CA . ILE A 1 112 ? -12.383 6.302 22.271 1.00 65.56 112 ILE A CA 1
ATOM 886 C C . ILE A 1 112 ? -11.563 6.529 20.995 1.00 65.56 112 ILE A C 1
ATOM 888 O O . ILE A 1 112 ? -11.874 7.431 20.224 1.00 65.56 112 ILE A O 1
ATOM 892 N N . ASP A 1 113 ? -10.514 5.727 20.793 1.00 56.16 113 ASP A N 1
ATOM 893 C CA . ASP A 1 113 ? -9.536 5.891 19.713 1.00 56.16 113 ASP A CA 1
ATOM 894 C C . ASP A 1 113 ? -8.739 4.588 19.490 1.00 56.16 113 ASP A C 1
ATOM 896 O O . ASP A 1 113 ? -8.819 3.662 20.305 1.00 56.16 113 ASP A O 1
ATOM 900 N N . TYR A 1 114 ? -7.962 4.493 18.412 1.00 69.25 114 TYR A N 1
ATOM 901 C CA . TYR A 1 114 ? -7.028 3.392 18.161 1.00 69.25 114 TYR A CA 1
ATOM 902 C C . TYR A 1 114 ? -5.848 3.839 17.290 1.00 69.25 114 TYR A C 1
ATOM 904 O O . TYR A 1 114 ? -5.927 4.822 16.561 1.00 69.25 114 TYR A O 1
ATOM 912 N N . GLY A 1 115 ? -4.750 3.084 17.318 1.00 58.25 115 GLY A N 1
ATOM 913 C CA . GLY A 1 115 ? -3.604 3.350 16.455 1.00 58.25 115 GLY A CA 1
ATOM 914 C C . GLY A 1 115 ? -2.763 2.117 16.157 1.00 58.25 115 GLY A C 1
ATOM 915 O O . GLY A 1 115 ? -2.813 1.104 16.859 1.00 58.25 115 GLY A O 1
ATOM 916 N N . VAL A 1 116 ? -1.980 2.208 15.082 1.00 57.19 116 VAL A N 1
ATOM 917 C CA . VAL A 1 116 ? -1.105 1.136 14.596 1.00 57.19 116 VAL A CA 1
ATOM 918 C C . VAL A 1 116 ? 0.330 1.651 14.546 1.00 57.19 116 VAL A C 1
ATOM 920 O O . VAL A 1 116 ? 0.614 2.629 13.862 1.00 57.19 116 VAL A O 1
ATOM 923 N N . GLU A 1 117 ? 1.252 0.984 15.241 1.00 63.25 117 GLU A N 1
ATOM 924 C CA . GLU A 1 117 ? 2.679 1.325 15.228 1.00 63.25 117 GLU A CA 1
ATOM 925 C C . GLU A 1 117 ? 3.542 0.070 15.047 1.00 63.25 117 GLU A C 1
ATOM 927 O O . GLU A 1 117 ? 3.587 -0.809 15.911 1.00 63.25 117 GLU A O 1
ATOM 932 N N . ALA A 1 118 ? 4.251 -0.008 13.915 1.00 72.19 118 ALA A N 1
ATOM 933 C CA . ALA A 1 118 ? 5.142 -1.099 13.503 1.00 72.19 118 ALA A CA 1
ATOM 934 C C . ALA A 1 118 ? 4.517 -2.511 13.548 1.00 72.19 118 ALA A C 1
ATOM 936 O O . ALA A 1 118 ? 4.142 -3.063 12.519 1.00 72.19 118 ALA A O 1
ATOM 937 N N . LYS A 1 119 ? 4.450 -3.116 14.739 1.00 60.25 119 LYS A N 1
ATOM 938 C CA . LYS A 1 119 ? 3.909 -4.460 15.017 1.00 60.25 119 LYS A CA 1
ATOM 939 C C . LYS A 1 119 ? 2.899 -4.450 16.171 1.00 60.25 119 LYS A C 1
ATOM 941 O O . LYS A 1 119 ? 2.667 -5.483 16.796 1.00 60.25 119 LYS A O 1
ATOM 946 N N . ARG A 1 120 ? 2.364 -3.278 16.510 1.00 56.22 120 ARG A N 1
ATOM 947 C CA . ARG A 1 120 ? 1.451 -3.057 17.629 1.00 56.22 120 ARG A CA 1
ATOM 948 C C . ARG A 1 120 ? 0.172 -2.412 17.119 1.00 56.22 120 ARG A C 1
ATOM 950 O O . ARG A 1 120 ? 0.221 -1.463 16.344 1.00 56.22 120 ARG A O 1
ATOM 957 N N . LEU A 1 121 ? -0.947 -2.935 17.594 1.00 56.78 121 LEU A N 1
ATOM 958 C CA . LEU A 1 121 ? -2.259 -2.313 17.519 1.00 56.78 121 LEU A CA 1
ATOM 959 C C . LEU A 1 121 ? -2.612 -1.910 18.951 1.00 56.78 121 LEU A C 1
ATOM 961 O O . LEU A 1 121 ? -2.523 -2.749 19.850 1.00 56.78 121 LEU A O 1
ATOM 965 N N . TRP A 1 122 ? -2.952 -0.647 19.176 1.00 73.12 122 TRP A N 1
ATOM 966 C CA . TRP A 1 122 ? -3.408 -0.162 20.477 1.00 73.12 122 TRP A CA 1
ATOM 967 C C . TRP A 1 122 ? -4.784 0.471 20.353 1.00 73.12 122 TRP A C 1
ATOM 969 O O . TRP A 1 122 ? -5.147 1.007 19.309 1.00 73.12 122 TRP A O 1
ATOM 979 N N . PHE A 1 123 ? -5.537 0.401 21.443 1.00 68.19 123 PHE A N 1
ATOM 980 C CA . PHE A 1 123 ? -6.864 0.980 21.561 1.00 68.19 123 PHE A CA 1
ATOM 981 C C . PHE A 1 123 ? -6.915 1.874 22.800 1.00 68.19 123 PHE A C 1
ATOM 983 O O . PHE A 1 123 ? -6.338 1.535 23.836 1.00 68.19 123 PHE A O 1
ATOM 990 N N . VAL A 1 124 ? -7.624 2.994 22.709 1.00 70.00 124 VAL A N 1
ATOM 991 C CA . VAL A 1 124 ? -7.938 3.872 23.841 1.00 70.00 124 VAL A CA 1
ATOM 992 C C . VAL A 1 124 ? -9.332 3.547 24.315 1.00 70.00 124 VAL A C 1
ATOM 994 O O . VAL A 1 124 ? -10.276 3.522 23.530 1.00 70.00 124 VAL A O 1
ATOM 997 N N . MET A 1 125 ? -9.463 3.327 25.613 1.00 74.94 125 MET A N 1
ATOM 998 C CA . MET A 1 125 ? -10.718 2.944 26.239 1.00 74.94 125 MET A CA 1
ATOM 999 C C . MET A 1 125 ? -11.254 4.042 27.139 1.00 74.94 125 MET A C 1
ATOM 1001 O O . MET A 1 125 ? -10.482 4.791 27.732 1.00 74.94 125 MET A O 1
ATOM 1005 N N . GLU A 1 126 ? -12.584 4.097 27.269 1.00 72.81 126 GLU A N 1
ATOM 1006 C CA . GLU A 1 126 ? -13.278 4.992 28.209 1.00 72.81 126 GLU A CA 1
ATOM 1007 C C . GLU A 1 126 ? -12.834 4.757 29.657 1.00 72.81 126 GLU A C 1
ATOM 1009 O O . GLU A 1 126 ? -12.786 5.692 30.456 1.00 72.81 126 GLU A O 1
ATOM 1014 N N . SER A 1 127 ? -12.472 3.516 29.991 1.00 75.38 127 SER A N 1
ATOM 1015 C CA . SER A 1 127 ? -11.928 3.158 31.294 1.00 75.38 127 SER A CA 1
ATOM 1016 C C . SER A 1 127 ? -11.027 1.923 31.223 1.00 75.38 127 SER A C 1
ATOM 1018 O O . SER A 1 127 ? -11.075 1.136 30.274 1.00 75.38 127 SER A O 1
ATOM 1020 N N . GLU A 1 128 ? -10.226 1.730 32.268 1.00 72.75 128 GLU A N 1
ATOM 1021 C CA . GLU A 1 128 ? -9.428 0.517 32.469 1.00 72.75 128 GLU A CA 1
ATOM 1022 C C . GLU A 1 128 ? -10.294 -0.746 32.563 1.00 72.75 128 GLU A C 1
ATOM 1024 O O . GLU A 1 128 ? -9.932 -1.781 32.011 1.00 72.75 128 GLU A O 1
ATOM 1029 N N . GLU A 1 129 ? -11.446 -0.663 33.231 1.00 76.00 129 GLU A N 1
ATOM 1030 C CA . GLU A 1 129 ? -12.377 -1.784 33.379 1.00 76.00 129 GLU A CA 1
ATOM 1031 C C . GLU A 1 129 ? -12.875 -2.256 32.010 1.00 76.00 129 GLU A C 1
ATOM 1033 O O . GLU A 1 129 ? -12.829 -3.449 31.705 1.00 76.00 129 GLU A O 1
ATOM 1038 N N . THR A 1 130 ? -13.237 -1.304 31.142 1.00 73.81 130 THR A N 1
ATOM 1039 C CA . THR A 1 130 ? -13.591 -1.592 29.751 1.00 73.81 130 THR A CA 1
ATOM 1040 C C . THR A 1 130 ? -12.418 -2.252 29.031 1.00 73.81 130 THR A C 1
ATOM 1042 O O . THR A 1 130 ? -12.606 -3.271 28.374 1.00 73.81 130 THR A O 1
ATOM 1045 N N . ALA A 1 131 ? -11.197 -1.724 29.170 1.00 73.56 131 ALA A N 1
ATOM 1046 C CA . ALA A 1 131 ? -10.015 -2.290 28.521 1.00 73.56 131 ALA A CA 1
ATOM 1047 C C . ALA A 1 131 ? -9.768 -3.752 28.919 1.00 73.56 131 ALA A C 1
ATOM 1049 O O . ALA A 1 131 ? -9.564 -4.589 28.043 1.00 73.56 131 ALA A O 1
ATOM 1050 N N . ILE A 1 132 ? -9.856 -4.073 30.213 1.00 72.88 132 ILE A N 1
ATOM 1051 C CA . ILE A 1 132 ? -9.683 -5.439 30.726 1.00 72.88 132 ILE A CA 1
ATOM 1052 C C . ILE A 1 132 ? -10.790 -6.365 30.211 1.00 72.88 132 ILE A C 1
ATOM 1054 O O . ILE A 1 132 ? -10.490 -7.467 29.757 1.00 72.88 132 ILE A O 1
ATOM 1058 N N . ALA A 1 133 ? -12.050 -5.916 30.221 1.00 75.81 133 ALA A N 1
ATOM 1059 C CA . ALA A 1 133 ? -13.192 -6.702 29.745 1.00 75.81 133 ALA A CA 1
ATOM 1060 C C . ALA A 1 133 ? -13.129 -7.036 28.244 1.00 75.81 133 ALA A C 1
ATOM 1062 O O . ALA A 1 133 ? -13.834 -7.927 27.782 1.00 75.81 133 ALA A O 1
ATOM 1063 N N . THR A 1 134 ? -12.302 -6.317 27.483 1.00 72.19 134 THR A N 1
ATOM 1064 C CA . THR A 1 134 ? -12.154 -6.489 26.030 1.00 72.19 134 THR A CA 1
ATOM 1065 C C . THR A 1 134 ? -10.964 -7.373 25.656 1.00 72.19 134 THR A C 1
ATOM 1067 O O . THR A 1 134 ? -10.737 -7.647 24.477 1.00 72.19 134 THR A O 1
ATOM 1070 N N . LEU A 1 135 ? -10.169 -7.806 26.640 1.00 72.00 135 LEU A N 1
ATOM 1071 C CA . LEU A 1 135 ? -9.042 -8.695 26.394 1.00 72.00 135 LEU A CA 1
ATOM 1072 C C . LEU A 1 135 ? -9.549 -10.084 25.971 1.00 72.00 135 LEU A C 1
ATOM 1074 O O . LEU A 1 135 ? -10.461 -10.619 26.603 1.00 72.00 135 LEU A O 1
ATOM 1078 N N . PRO A 1 136 ? -8.961 -10.702 24.932 1.00 66.69 136 PRO A N 1
ATOM 1079 C CA . PRO A 1 136 ? -9.361 -12.035 24.503 1.00 66.69 136 PRO A CA 1
ATOM 1080 C C . PRO A 1 136 ? -9.046 -13.073 25.589 1.00 66.69 136 PRO A C 1
ATOM 1082 O O . PRO A 1 136 ? -7.960 -13.076 26.176 1.00 66.69 136 PRO A O 1
ATOM 1085 N N . GLU A 1 137 ? -9.991 -13.977 25.851 1.00 66.12 137 GLU A N 1
ATOM 1086 C CA . GLU A 1 137 ? -9.771 -15.100 26.763 1.00 66.12 137 GLU A CA 1
ATOM 1087 C C . GLU A 1 137 ? -8.907 -16.205 26.114 1.00 66.12 137 GLU A C 1
ATOM 1089 O O . GLU A 1 137 ? -9.069 -16.490 24.924 1.00 66.12 137 GLU A O 1
ATOM 1094 N N . PRO A 1 138 ? -8.029 -16.889 26.880 1.00 55.84 138 PRO A N 1
ATOM 1095 C CA . PRO A 1 138 ? -7.717 -16.649 28.288 1.00 55.84 138 PRO A CA 1
ATOM 1096 C C . PRO A 1 138 ? -6.737 -15.478 28.486 1.00 55.84 138 PRO A C 1
ATOM 1098 O O . PRO A 1 138 ? -5.714 -15.350 27.814 1.00 55.84 138 PRO A O 1
ATOM 1101 N N . VAL A 1 139 ? -7.045 -14.647 29.482 1.00 61.25 139 VAL A N 1
ATOM 1102 C CA . VAL A 1 139 ? -6.471 -13.315 29.733 1.00 61.25 139 VAL A CA 1
ATOM 1103 C C . VAL A 1 139 ? -5.101 -13.380 30.441 1.00 61.25 139 VAL A C 1
ATOM 1105 O O . VAL A 1 139 ? -4.866 -12.687 31.428 1.00 61.25 139 VAL A O 1
ATOM 1108 N N . THR A 1 140 ? -4.185 -14.252 30.004 1.00 66.50 140 THR A N 1
ATOM 1109 C CA . THR A 1 140 ? -2.925 -14.510 30.741 1.00 66.50 140 THR A CA 1
ATOM 1110 C C . THR A 1 140 ? -1.725 -13.700 30.263 1.00 66.50 140 THR A C 1
ATOM 1112 O O . THR A 1 140 ? -0.742 -13.602 30.991 1.00 66.50 140 THR A O 1
ATOM 1115 N N . ASN A 1 141 ? -1.779 -13.120 29.061 1.00 74.19 141 ASN A N 1
ATOM 1116 C CA . ASN A 1 141 ? -0.614 -12.494 28.426 1.00 74.19 141 ASN A CA 1
ATOM 1117 C C . ASN A 1 141 ? -0.781 -10.982 28.258 1.00 74.19 141 ASN A C 1
ATOM 1119 O O . ASN A 1 141 ? -0.525 -10.439 27.183 1.00 74.19 141 ASN A O 1
ATOM 1123 N N . TRP A 1 142 ? -1.223 -10.294 29.306 1.00 83.25 142 TRP A N 1
ATOM 1124 C CA . TRP A 1 142 ? -1.208 -8.837 29.331 1.00 83.25 142 TRP A CA 1
ATOM 1125 C C . TRP A 1 142 ? -0.437 -8.308 30.534 1.00 83.25 142 TRP A C 1
ATOM 1127 O O . TRP A 1 142 ? -0.310 -8.973 31.563 1.00 83.25 142 TRP A O 1
ATOM 1137 N N . HIS A 1 143 ? 0.063 -7.088 30.400 1.00 81.75 143 HIS A N 1
ATOM 1138 C CA . HIS A 1 143 ? 0.692 -6.341 31.478 1.00 81.75 143 HIS A CA 1
ATOM 1139 C C . HIS A 1 143 ? 0.393 -4.849 31.339 1.00 81.75 143 HIS A C 1
ATOM 1141 O O . HIS A 1 143 ? -0.114 -4.379 30.321 1.00 81.75 143 HIS A O 1
ATOM 1147 N N . ARG A 1 144 ? 0.687 -4.095 32.397 1.00 78.88 144 ARG A N 1
ATOM 1148 C CA . ARG A 1 144 ? 0.508 -2.644 32.443 1.00 78.88 144 ARG A CA 1
ATOM 1149 C C . ARG A 1 144 ? 1.835 -1.931 32.195 1.00 78.88 144 ARG A C 1
ATOM 1151 O O . ARG A 1 144 ? 2.826 -2.233 32.853 1.00 78.88 144 ARG A O 1
ATOM 1158 N N . GLU A 1 145 ? 1.815 -0.927 31.325 1.00 79.69 145 GLU A N 1
ATOM 1159 C CA . GLU A 1 145 ? 2.906 0.023 31.091 1.00 79.69 145 GLU A CA 1
ATOM 1160 C C . GLU A 1 145 ? 2.376 1.450 31.301 1.00 79.69 145 GLU A C 1
ATOM 1162 O O . GLU A 1 145 ? 1.810 2.066 30.401 1.00 79.69 145 GLU A O 1
ATOM 1167 N N . GLY A 1 146 ? 2.500 1.979 32.523 1.00 81.06 146 GLY A N 1
ATOM 1168 C CA . GLY A 1 146 ? 1.928 3.285 32.868 1.00 81.06 146 GLY A CA 1
ATOM 1169 C C . GLY A 1 146 ? 0.399 3.288 32.753 1.00 81.06 146 GLY A C 1
ATOM 1170 O O . GLY A 1 146 ? -0.272 2.530 33.453 1.00 81.06 146 GLY A O 1
ATOM 1171 N N . SER A 1 147 ? -0.145 4.136 31.876 1.00 69.75 147 SER A N 1
ATOM 1172 C CA . SER A 1 147 ? -1.580 4.199 31.554 1.00 69.75 147 SER A CA 1
ATOM 1173 C C . SER A 1 147 ? -2.018 3.202 3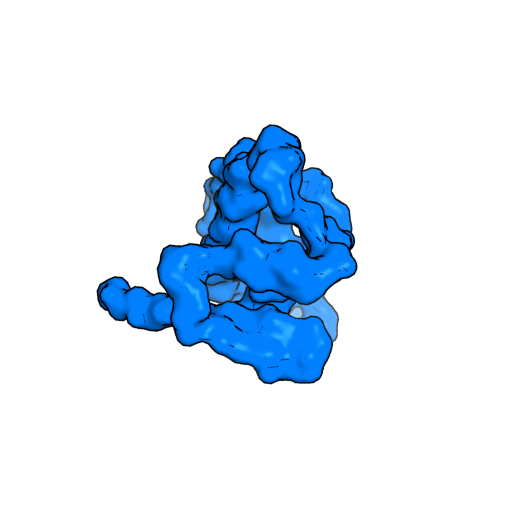0.474 1.00 69.75 147 SER A C 1
ATOM 1175 O O . SER A 1 147 ? -3.190 3.178 30.111 1.00 69.75 147 SER A O 1
ATOM 1177 N N . THR A 1 148 ? -1.098 2.392 29.950 1.00 70.44 148 THR A N 1
ATOM 1178 C CA . THR A 1 148 ? -1.351 1.484 28.828 1.00 70.44 148 THR A CA 1
ATOM 1179 C C . THR A 1 148 ? -1.511 0.050 29.321 1.00 70.44 148 THR A C 1
ATOM 1181 O O . THR A 1 148 ? -0.712 -0.434 30.125 1.00 70.44 148 THR A O 1
ATOM 1184 N N . ILE A 1 149 ? -2.525 -0.653 28.815 1.00 74.69 149 ILE A N 1
ATOM 1185 C CA . ILE A 1 149 ? -2.633 -2.112 28.924 1.00 74.69 149 ILE A CA 1
ATOM 1186 C C . ILE A 1 149 ? -2.061 -2.708 27.642 1.00 74.69 149 ILE A C 1
ATOM 1188 O O . ILE A 1 149 ? -2.531 -2.414 26.545 1.00 74.69 149 ILE A O 1
ATOM 1192 N N . VAL A 1 150 ? -1.028 -3.531 27.784 1.00 74.75 150 VAL A N 1
ATOM 1193 C CA . VAL A 1 150 ? -0.346 -4.193 26.674 1.00 74.75 150 VAL A CA 1
ATOM 1194 C C . VAL A 1 150 ? -0.736 -5.657 26.688 1.00 74.75 150 VAL A C 1
ATOM 1196 O O . VAL A 1 150 ? -0.449 -6.360 27.650 1.00 74.75 150 VAL A O 1
ATOM 1199 N N . PHE A 1 151 ? -1.359 -6.129 25.613 1.00 76.25 151 PHE A N 1
ATOM 1200 C CA . PHE A 1 151 ? -1.614 -7.548 25.391 1.00 76.25 151 PHE A CA 1
ATOM 1201 C C . PHE A 1 151 ? -0.613 -8.101 24.378 1.00 76.25 151 PHE A C 1
ATOM 1203 O O . PHE A 1 151 ? -0.442 -7.551 23.291 1.00 76.25 151 PHE A O 1
ATOM 1210 N N . THR A 1 152 ? 0.043 -9.203 24.732 1.00 73.44 152 THR A N 1
ATOM 1211 C CA . THR A 1 152 ? 0.962 -9.922 23.851 1.00 73.44 152 THR A CA 1
ATOM 1212 C C . THR A 1 152 ? 0.316 -11.246 23.447 1.00 73.44 152 THR A C 1
ATOM 1214 O O . THR A 1 152 ? 0.252 -12.165 24.267 1.00 73.44 152 THR A O 1
ATOM 1217 N N . PRO A 1 153 ? -0.164 -11.395 22.200 1.00 64.38 153 PRO A N 1
ATOM 1218 C CA . PRO A 1 153 ? -0.736 -12.659 21.765 1.00 64.38 153 PRO A CA 1
ATOM 1219 C C . PRO A 1 153 ? 0.309 -13.783 21.880 1.00 64.38 153 PRO A C 1
ATOM 1221 O O . PRO A 1 153 ? 1.495 -13.551 21.619 1.00 64.38 153 PRO A O 1
ATOM 1224 N N . PRO A 1 154 ? -0.092 -15.004 22.282 1.00 66.00 154 PRO A N 1
ATOM 1225 C CA . PRO A 1 154 ? 0.820 -16.138 22.306 1.00 66.00 154 PRO A CA 1
ATOM 1226 C C . PRO A 1 154 ? 1.418 -16.353 20.912 1.00 66.00 154 PRO A C 1
ATOM 1228 O O . PRO A 1 154 ? 0.710 -16.323 19.903 1.00 66.00 154 PRO A O 1
ATOM 1231 N N . VAL A 1 155 ? 2.736 -16.570 20.852 1.00 63.38 155 VAL A N 1
ATOM 1232 C CA . VAL A 1 155 ? 3.429 -16.869 19.594 1.00 63.38 155 VAL A CA 1
ATOM 1233 C C . VAL A 1 155 ? 2.917 -18.212 19.090 1.00 63.38 155 VAL A C 1
ATOM 1235 O O . VAL A 1 155 ? 3.345 -19.270 19.553 1.00 63.38 155 VAL A O 1
ATOM 1238 N N . THR A 1 156 ? 1.982 -18.172 18.147 1.00 51.38 156 THR A N 1
ATOM 1239 C CA . THR A 1 156 ? 1.528 -19.375 17.457 1.00 51.38 156 THR A CA 1
ATOM 1240 C C . THR A 1 156 ? 2.627 -19.727 16.465 1.00 51.38 156 THR A C 1
ATOM 1242 O O . THR A 1 156 ? 2.839 -19.008 15.490 1.00 51.38 156 THR A O 1
ATOM 1245 N N . ARG A 1 157 ? 3.403 -20.776 16.756 1.00 40.84 157 ARG A N 1
ATOM 1246 C CA . ARG A 1 157 ? 4.313 -21.349 15.761 1.00 40.84 157 ARG A CA 1
ATOM 1247 C C . ARG A 1 157 ? 3.437 -21.973 14.676 1.00 40.84 157 ARG A C 1
ATOM 1249 O O . ARG A 1 157 ? 2.780 -22.974 14.950 1.00 40.84 157 ARG A O 1
ATOM 1256 N N . LEU A 1 158 ? 3.378 -21.315 13.520 1.00 36.38 158 LEU A N 1
ATOM 1257 C CA . LEU A 1 158 ? 2.879 -21.897 12.274 1.00 36.38 158 LEU A CA 1
ATOM 1258 C C . LEU A 1 158 ? 3.868 -22.953 11.771 1.00 36.38 158 LEU A C 1
ATOM 1260 O O . LEU A 1 158 ? 5.090 -22.727 11.946 1.00 36.38 158 LEU A O 1
#

pLDDT: mean 80.8, std 15.68, range [36.38, 98.31]

Foldseek 3Di:
DPPQFFWFDPPFDTDGDPDPVVRVVRQVDQVRFWLDWDDAQPWTKTKGFQRGFPDPDPQGWGMWIDTPPDPDGTDTDRTSVRRVVVSVVVNVVSNVVNPDDPVNCVVAADFPDWDDDDPDTATHGPDPVSVQVPQDPPPDAWDDDPPGIDGDPPPDDD